Protein AF-A0A9P0G6W8-F1 (afdb_monomer)

Mean predicted aligned error: 17.29 Å

Organism: NCBI:txid3402493

Radius of gyration: 21.54 Å; Cα contacts (8 Å, |Δi|>4): 44; chains: 1; bounding box: 44×41×61 Å

pLDDT: mean 71.27, std 18.03, range [41.69, 93.56]

Solvent-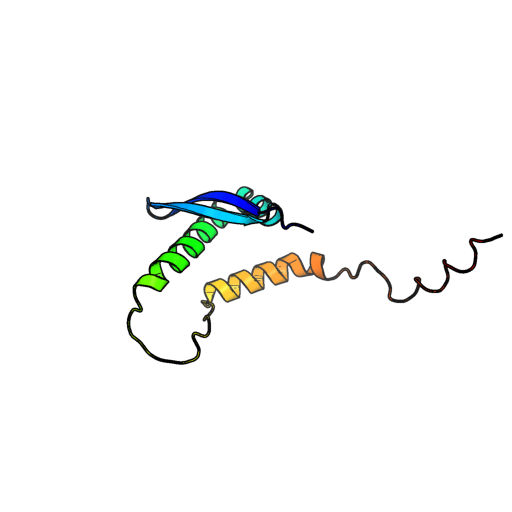accessible surface area (backbone atoms only — not comparable to full-atom values): 6757 Å² total; per-residue (Å²): 131,84,80,59,64,41,82,44,81,40,65,46,99,88,44,77,49,76,50,78,39,45,54,75,55,48,62,54,33,74,74,34,73,66,56,37,46,54,49,30,46,52,53,50,47,59,65,54,58,67,66,76,67,85,66,95,75,82,85,78,90,69,84,74,75,50,72,67,57,48,49,52,50,49,53,50,49,61,70,42,41,76,74,69,69,60,79,91,67,74,98,81,67,84,80,75,69,82,78,79,78,82,127

Structure (mmCIF, N/CA/C/O backbone):
data_AF-A0A9P0G6W8-F1
#
_entry.id   AF-A0A9P0G6W8-F1
#
loop_
_atom_site.group_PDB
_atom_site.id
_atom_site.type_symbol
_atom_site.label_atom_id
_atom_site.label_alt_id
_atom_site.label_comp_id
_atom_site.label_asym_id
_atom_site.label_entity_id
_atom_site.label_seq_id
_atom_site.pdbx_PDB_ins_code
_atom_site.Cartn_x
_atom_site.Cartn_y
_atom_site.Cartn_z
_atom_site.occupancy
_atom_site.B_iso_or_equiv
_atom_site.auth_seq_id
_atom_site.auth_comp_id
_atom_site.auth_asym_id
_atom_site.auth_atom_id
_atom_site.pdbx_PDB_model_num
ATOM 1 N N . MET A 1 1 ? 3.398 -0.425 -24.299 1.00 46.22 1 MET A N 1
ATOM 2 C CA . MET A 1 1 ? 2.314 0.071 -23.431 1.00 46.22 1 MET A CA 1
ATOM 3 C C . MET A 1 1 ? 2.987 0.986 -22.441 1.00 46.22 1 MET A C 1
ATOM 5 O O . MET A 1 1 ? 3.836 0.499 -21.710 1.00 46.22 1 MET A O 1
ATOM 9 N N . GLU A 1 2 ? 2.724 2.286 -22.510 1.00 52.91 2 GLU A N 1
ATOM 10 C CA . GLU A 1 2 ? 3.175 3.216 -21.473 1.00 52.91 2 GLU A CA 1
ATOM 11 C C . GLU A 1 2 ? 2.437 2.852 -20.183 1.00 52.91 2 GLU A C 1
ATOM 13 O O . GLU A 1 2 ? 1.215 2.694 -20.177 1.00 52.91 2 GLU A O 1
ATOM 18 N N . GLU A 1 3 ? 3.184 2.588 -19.117 1.00 61.66 3 GLU A N 1
ATOM 19 C CA . GLU A 1 3 ? 2.596 2.303 -17.816 1.00 61.66 3 GLU A CA 1
ATOM 20 C C . GLU A 1 3 ? 1.951 3.596 -17.310 1.00 61.66 3 GLU A C 1
ATOM 22 O O . GLU A 1 3 ? 2.651 4.568 -17.039 1.00 61.66 3 GLU A O 1
ATOM 27 N N . ASN A 1 4 ? 0.616 3.623 -17.226 1.00 81.88 4 ASN A N 1
ATOM 28 C CA . ASN A 1 4 ? -0.146 4.744 -16.669 1.00 81.88 4 ASN A CA 1
ATOM 29 C C . ASN A 1 4 ? 0.193 4.902 -15.180 1.00 81.88 4 ASN A C 1
ATOM 31 O O . ASN A 1 4 ? -0.471 4.333 -14.308 1.00 81.88 4 ASN A O 1
ATOM 35 N N . MET A 1 5 ? 1.272 5.627 -14.914 1.00 87.75 5 MET A N 1
ATOM 36 C CA . MET A 1 5 ? 1.722 6.029 -13.593 1.00 87.75 5 MET A CA 1
ATOM 37 C C . MET A 1 5 ? 0.978 7.301 -13.200 1.00 87.75 5 MET A C 1
ATOM 39 O O . MET A 1 5 ? 0.887 8.245 -13.983 1.00 87.75 5 MET A O 1
ATOM 43 N N . ILE A 1 6 ? 0.449 7.321 -11.987 1.00 90.38 6 ILE A N 1
ATOM 44 C CA . ILE A 1 6 ? -0.191 8.482 -11.388 1.00 90.38 6 ILE A CA 1
ATOM 45 C C . ILE A 1 6 ? 0.567 8.889 -10.135 1.00 90.38 6 ILE A C 1
ATOM 47 O O . ILE A 1 6 ? 1.063 8.042 -9.389 1.00 90.38 6 ILE A O 1
ATOM 51 N N . GLU A 1 7 ? 0.658 10.193 -9.923 1.00 92.12 7 GLU A N 1
ATOM 52 C CA . GLU A 1 7 ? 1.200 10.762 -8.699 1.00 92.12 7 GLU A CA 1
ATOM 53 C C . GLU A 1 7 ? 0.117 10.775 -7.623 1.00 92.12 7 GLU A C 1
ATOM 55 O O . GLU A 1 7 ? -1.014 11.207 -7.866 1.00 92.12 7 GLU A O 1
ATOM 60 N N . ILE A 1 8 ? 0.457 10.293 -6.433 1.00 92.88 8 ILE A N 1
ATOM 61 C CA . ILE A 1 8 ? -0.440 10.278 -5.282 1.00 92.88 8 ILE A CA 1
ATOM 62 C C . ILE A 1 8 ? 0.242 10.927 -4.084 1.00 92.88 8 ILE A C 1
ATOM 64 O O . ILE A 1 8 ? 1.445 10.766 -3.884 1.00 92.88 8 ILE A O 1
ATOM 68 N N . GLN A 1 9 ? -0.542 11.650 -3.286 1.00 93.56 9 GLN A N 1
ATOM 69 C CA . GLN A 1 9 ? -0.108 12.215 -2.010 1.00 93.56 9 GLN A CA 1
ATOM 70 C C . GLN A 1 9 ? -0.421 11.238 -0.882 1.00 93.56 9 GLN A C 1
ATOM 72 O O . GLN A 1 9 ? -1.516 10.673 -0.822 1.00 93.56 9 GLN A O 1
ATOM 77 N N . LEU A 1 10 ? 0.550 11.042 0.001 1.00 92.50 10 LEU A N 1
ATOM 78 C CA . LEU A 1 10 ? 0.468 10.167 1.158 1.00 92.50 10 LEU A CA 1
ATOM 79 C C . LEU A 1 10 ? 0.882 10.933 2.410 1.00 92.50 10 LEU A C 1
ATOM 81 O O . LEU A 1 10 ? 1.692 11.858 2.352 1.00 92.50 10 LEU A O 1
ATOM 85 N N . THR A 1 11 ? 0.335 10.507 3.544 1.00 91.81 11 THR A N 1
ATOM 86 C CA . THR A 1 11 ? 0.674 11.055 4.855 1.00 91.81 11 THR A CA 1
ATOM 87 C C . THR A 1 11 ? 1.005 9.907 5.797 1.00 91.81 11 THR A C 1
ATOM 89 O O . THR A 1 11 ? 0.198 8.992 5.966 1.00 91.81 11 THR A O 1
ATOM 92 N N . TYR A 1 12 ? 2.179 9.951 6.422 1.00 92.00 12 TYR A N 1
ATOM 93 C CA . TYR A 1 12 ? 2.602 8.981 7.432 1.00 92.00 12 TYR A CA 1
ATOM 94 C C . TYR A 1 12 ? 3.339 9.699 8.569 1.00 92.00 12 TYR A C 1
ATOM 96 O O . TYR A 1 12 ? 4.207 10.531 8.318 1.00 92.00 12 TYR A O 1
ATOM 104 N N . GLU A 1 13 ? 2.949 9.433 9.821 1.00 89.62 13 GLU A N 1
ATOM 105 C CA . GLU A 1 13 ? 3.512 10.080 11.026 1.00 89.62 13 GLU A CA 1
ATOM 106 C C . GLU A 1 13 ? 3.546 11.625 10.976 1.00 89.62 13 GLU A C 1
ATOM 108 O O . GLU A 1 13 ? 4.423 12.270 11.542 1.00 89.62 13 GLU A O 1
ATOM 113 N N . GLY A 1 14 ? 2.571 12.240 10.298 1.00 88.25 14 GLY A N 1
ATOM 114 C CA . GLY A 1 14 ? 2.494 13.698 10.137 1.00 88.25 14 GLY A CA 1
ATOM 115 C C . GLY A 1 14 ? 3.391 14.271 9.035 1.00 88.25 14 GLY A C 1
ATOM 116 O O . GLY A 1 14 ? 3.403 15.484 8.846 1.00 88.25 14 GLY A O 1
ATOM 117 N N . ASN A 1 15 ? 4.098 13.422 8.287 1.00 88.50 15 ASN A N 1
ATOM 118 C CA . ASN A 1 15 ? 4.867 13.813 7.110 1.00 88.50 15 ASN A CA 1
ATOM 119 C C . ASN A 1 15 ? 4.044 13.575 5.846 1.00 88.50 15 ASN A C 1
ATOM 121 O O . ASN A 1 15 ? 3.539 12.472 5.632 1.00 88.50 15 ASN A O 1
ATOM 125 N N . GLU A 1 16 ? 3.937 14.600 5.004 1.00 92.88 16 GLU A N 1
ATOM 126 C CA . GLU A 1 16 ? 3.300 14.522 3.689 1.00 92.88 16 GLU A CA 1
ATOM 127 C C . GLU A 1 16 ? 4.359 14.344 2.599 1.00 92.88 16 GLU A C 1
ATOM 129 O O . GLU A 1 16 ? 5.382 15.031 2.595 1.00 92.88 16 GLU A O 1
ATOM 134 N N . PHE A 1 17 ? 4.121 13.422 1.669 1.00 91.00 17 PHE A N 1
ATOM 135 C CA . PHE A 1 17 ? 5.026 13.135 0.556 1.00 91.00 17 PHE A CA 1
ATOM 136 C C . PHE A 1 17 ? 4.257 12.621 -0.664 1.00 91.00 17 PHE A C 1
ATOM 138 O O . PHE A 1 17 ? 3.104 12.192 -0.560 1.00 91.00 17 PHE A O 1
ATOM 145 N N . THR A 1 18 ? 4.891 12.671 -1.837 1.00 92.62 18 THR A N 1
ATOM 146 C CA . THR A 1 18 ? 4.315 12.156 -3.083 1.00 92.62 18 THR A CA 1
ATOM 147 C C . THR A 1 18 ? 5.037 10.910 -3.565 1.00 92.62 18 THR A C 1
ATOM 149 O O . THR A 1 18 ? 6.224 10.709 -3.319 1.00 92.62 18 THR A O 1
ATOM 152 N N . THR A 1 19 ? 4.308 10.036 -4.254 1.00 91.31 19 THR A N 1
ATOM 153 C CA . THR A 1 19 ? 4.887 8.866 -4.914 1.00 91.31 19 THR A CA 1
ATOM 154 C C . THR A 1 19 ? 4.133 8.532 -6.194 1.00 91.31 19 THR A C 1
ATOM 156 O O . THR A 1 19 ? 3.000 8.974 -6.394 1.00 91.31 19 THR A O 1
ATOM 159 N N . PHE A 1 20 ? 4.760 7.749 -7.069 1.00 91.00 20 PHE A N 1
ATOM 160 C CA . PHE A 1 20 ? 4.180 7.335 -8.341 1.00 91.00 20 PHE A CA 1
ATOM 161 C C . PHE A 1 20 ? 3.751 5.877 -8.273 1.00 91.00 20 PHE A C 1
ATOM 163 O O . PHE A 1 20 ? 4.538 4.993 -7.929 1.00 91.00 20 PHE A O 1
ATOM 170 N N . VAL A 1 21 ? 2.502 5.618 -8.642 1.00 89.62 21 VAL A N 1
ATOM 171 C CA . VAL A 1 21 ? 1.933 4.273 -8.677 1.00 89.62 21 VAL A CA 1
ATOM 172 C C . VAL A 1 21 ? 1.228 4.020 -9.991 1.00 89.62 21 VAL A C 1
ATOM 174 O O . VAL A 1 21 ? 0.642 4.917 -10.587 1.00 89.62 21 VAL A O 1
ATOM 177 N N . ASN A 1 22 ? 1.221 2.768 -10.432 1.00 90.69 22 ASN A N 1
ATOM 178 C CA . ASN A 1 22 ? 0.373 2.374 -11.546 1.00 90.69 22 ASN A CA 1
ATOM 179 C C . ASN A 1 22 ? -1.111 2.571 -11.183 1.00 90.69 22 ASN A C 1
ATOM 181 O O . ASN A 1 22 ? -1.527 2.242 -10.068 1.00 90.69 22 ASN A O 1
ATOM 185 N N . GLN A 1 23 ? -1.919 3.029 -12.139 1.00 84.69 23 GLN A N 1
ATOM 186 C CA . GLN A 1 23 ? -3.361 3.230 -11.976 1.00 84.69 23 GLN A CA 1
ATOM 187 C C . GLN A 1 23 ? -4.084 2.017 -11.360 1.00 84.69 23 GLN A C 1
ATOM 189 O O . GLN A 1 23 ? -4.889 2.174 -10.443 1.00 84.69 23 GLN A O 1
ATOM 194 N N . CYS A 1 24 ? -3.768 0.797 -11.807 1.00 85.62 24 CYS A N 1
ATOM 195 C CA . CYS A 1 24 ? -4.377 -0.426 -11.278 1.00 85.62 24 CYS A CA 1
ATOM 196 C C . CYS A 1 24 ? -4.027 -0.653 -9.803 1.00 85.62 24 CYS A C 1
ATOM 198 O O . CYS A 1 24 ? -4.840 -1.171 -9.040 1.00 85.62 24 CYS A O 1
ATOM 200 N N . PHE A 1 25 ? -2.814 -0.277 -9.397 1.00 86.25 25 PHE A N 1
ATOM 201 C CA . PHE A 1 25 ? -2.382 -0.392 -8.011 1.00 86.25 25 PHE A CA 1
ATOM 202 C C . PHE A 1 25 ? -3.048 0.677 -7.144 1.00 86.25 25 PHE A C 1
ATOM 204 O O . PHE A 1 25 ? -3.564 0.356 -6.076 1.00 86.25 25 PHE A O 1
ATOM 211 N N . TYR A 1 26 ? -3.161 1.910 -7.642 1.00 88.94 26 TYR A N 1
ATOM 212 C CA . TYR A 1 26 ? -3.926 2.959 -6.971 1.00 88.94 26 TYR A CA 1
ATOM 213 C C . TYR A 1 26 ? -5.387 2.565 -6.729 1.00 88.94 26 TYR A C 1
ATOM 215 O O . TYR A 1 26 ? -5.926 2.800 -5.648 1.00 88.94 26 TYR A O 1
ATOM 223 N N . ASP A 1 27 ? -6.016 1.891 -7.695 1.00 87.75 27 ASP A N 1
ATOM 224 C CA . ASP A 1 27 ? -7.377 1.375 -7.548 1.00 87.75 27 ASP A CA 1
ATOM 225 C C . ASP A 1 27 ? -7.525 0.342 -6.425 1.00 87.75 27 ASP A C 1
ATOM 227 O O . ASP A 1 27 ? -8.621 0.181 -5.885 1.00 87.75 27 ASP A O 1
ATOM 231 N N . VAL A 1 28 ? -6.450 -0.359 -6.062 1.00 87.75 28 VAL A N 1
ATOM 232 C CA . VAL A 1 28 ? -6.416 -1.248 -4.894 1.00 87.75 28 VAL A CA 1
ATOM 233 C C . VAL A 1 28 ? -6.191 -0.439 -3.621 1.00 87.75 28 VAL A C 1
ATOM 235 O O . VAL A 1 28 ? -6.935 -0.627 -2.660 1.00 87.75 28 VAL A O 1
ATOM 238 N N . LEU A 1 29 ? -5.228 0.488 -3.627 1.00 88.62 29 LEU A N 1
ATOM 239 C CA . LEU A 1 29 ? -4.906 1.332 -2.472 1.00 88.62 29 LEU A CA 1
ATOM 240 C C . LEU A 1 29 ? -6.121 2.142 -1.995 1.00 88.62 29 LEU A C 1
ATOM 242 O O . LEU A 1 29 ? -6.380 2.217 -0.800 1.00 88.62 29 LEU A O 1
ATOM 246 N N . ARG A 1 30 ? -6.919 2.698 -2.916 1.00 86.31 30 ARG A N 1
ATOM 247 C CA . ARG A 1 30 ? -8.086 3.529 -2.566 1.00 86.31 30 ARG A CA 1
ATOM 248 C C . ARG A 1 30 ? -9.283 2.758 -2.007 1.00 86.31 30 ARG A C 1
ATOM 250 O O . ARG A 1 30 ? -10.213 3.381 -1.504 1.00 86.31 30 ARG A O 1
ATOM 257 N N . LYS A 1 31 ? -9.319 1.429 -2.152 1.00 88.06 31 LYS A N 1
ATOM 258 C CA . LYS A 1 31 ? -10.451 0.604 -1.689 1.00 88.06 31 LYS A CA 1
ATOM 259 C C . LYS A 1 31 ? -10.428 0.364 -0.188 1.00 88.06 31 LYS A C 1
ATOM 261 O O . LYS A 1 31 ? -11.474 0.062 0.376 1.00 88.06 31 LYS A O 1
ATOM 266 N N . ASP A 1 32 ? -9.254 0.456 0.425 1.00 85.81 32 ASP A N 1
ATOM 267 C CA . ASP A 1 32 ? -9.057 0.119 1.824 1.00 85.81 32 ASP A CA 1
ATOM 268 C C . ASP A 1 32 ? -8.085 1.108 2.493 1.00 85.81 32 ASP A C 1
ATOM 270 O O . ASP A 1 32 ? -6.901 1.130 2.142 1.00 85.81 32 ASP A O 1
ATOM 274 N N . PRO A 1 33 ? -8.551 1.902 3.476 1.00 86.56 33 PRO A N 1
ATOM 275 C CA . PRO A 1 33 ? -7.710 2.848 4.204 1.00 86.56 33 PRO A CA 1
ATOM 276 C C . PRO A 1 33 ? -6.495 2.198 4.874 1.00 86.56 33 PRO A C 1
ATOM 278 O O . PRO A 1 33 ? -5.420 2.791 4.893 1.00 86.56 33 PRO A O 1
ATOM 281 N N . THR A 1 34 ? -6.631 0.966 5.380 1.00 88.56 34 THR A N 1
ATOM 282 C CA . THR A 1 34 ? -5.516 0.247 6.013 1.00 88.56 34 THR A CA 1
ATOM 283 C C . THR A 1 34 ? -4.427 -0.088 4.999 1.00 88.56 34 THR A C 1
ATOM 285 O O . THR A 1 34 ? -3.245 0.116 5.262 1.00 88.56 34 THR A O 1
ATOM 288 N N . THR A 1 35 ? -4.810 -0.545 3.807 1.00 88.69 35 THR A N 1
ATOM 289 C CA . THR A 1 35 ? -3.871 -0.805 2.710 1.00 88.69 35 THR A CA 1
ATOM 290 C C . THR A 1 35 ? -3.143 0.470 2.267 1.00 88.69 35 THR A C 1
ATOM 292 O O . THR A 1 35 ? -1.933 0.423 2.042 1.00 88.69 35 THR A O 1
ATOM 295 N N . LEU A 1 36 ? -3.839 1.610 2.183 1.00 89.38 36 LEU A N 1
ATOM 296 C CA . LEU A 1 36 ? -3.219 2.900 1.859 1.00 89.38 36 LEU A CA 1
ATOM 297 C C . LEU A 1 36 ? -2.201 3.329 2.926 1.00 89.38 36 LEU A C 1
ATOM 299 O O . LEU A 1 36 ? -1.106 3.773 2.586 1.00 89.38 36 LEU A O 1
ATOM 303 N N . GLN A 1 37 ? -2.537 3.154 4.204 1.00 89.62 37 GLN A N 1
ATOM 304 C CA . GLN A 1 37 ? -1.661 3.517 5.316 1.00 89.62 37 GLN A CA 1
ATOM 305 C C . GLN A 1 37 ? -0.418 2.620 5.395 1.00 89.62 37 GLN A C 1
ATOM 307 O O . GLN A 1 37 ? 0.689 3.135 5.532 1.00 89.62 37 GLN A O 1
ATOM 312 N N . ASN A 1 38 ? -0.572 1.307 5.197 1.00 89.81 38 ASN A N 1
ATOM 313 C CA . ASN A 1 38 ? 0.557 0.374 5.106 1.00 89.81 38 ASN A CA 1
ATOM 314 C C . ASN A 1 38 ? 1.472 0.707 3.919 1.00 89.81 38 ASN A C 1
ATOM 316 O O . ASN A 1 38 ? 2.690 0.571 3.998 1.00 89.81 38 ASN A O 1
ATOM 320 N N . TYR A 1 39 ? 0.893 1.140 2.796 1.00 92.31 39 TYR A N 1
ATOM 321 C CA . TYR A 1 39 ? 1.677 1.580 1.649 1.00 92.31 39 TYR A CA 1
ATOM 322 C C . TYR A 1 39 ? 2.449 2.874 1.946 1.00 92.31 39 TYR A C 1
ATOM 324 O O . TYR A 1 39 ? 3.628 2.960 1.610 1.00 92.31 39 TYR A O 1
ATOM 332 N N . ALA A 1 40 ? 1.826 3.844 2.623 1.00 91.75 40 ALA A N 1
ATOM 333 C CA . ALA A 1 40 ? 2.496 5.066 3.062 1.00 91.75 40 ALA A CA 1
ATOM 334 C C . ALA A 1 40 ? 3.672 4.768 4.007 1.00 91.75 40 ALA A C 1
ATOM 336 O O . ALA A 1 40 ? 4.770 5.271 3.780 1.00 91.75 40 ALA A O 1
ATOM 337 N N . GLU A 1 41 ? 3.483 3.886 4.991 1.00 91.38 41 GLU A N 1
ATOM 338 C CA . GLU A 1 41 ? 4.558 3.420 5.876 1.00 91.38 41 GLU A CA 1
ATOM 339 C C . GLU A 1 41 ? 5.722 2.803 5.086 1.00 91.38 41 GLU A C 1
ATOM 341 O O . GLU A 1 41 ? 6.882 3.151 5.299 1.00 91.38 41 GLU A O 1
ATOM 346 N N . LEU A 1 42 ? 5.425 1.909 4.136 1.00 90.44 42 LEU A N 1
ATOM 347 C CA . LEU A 1 42 ? 6.442 1.239 3.322 1.00 90.44 42 LEU A CA 1
ATOM 348 C C . LEU A 1 42 ? 7.272 2.222 2.494 1.00 90.44 42 LEU A C 1
ATOM 350 O O . LEU A 1 42 ? 8.495 2.082 2.422 1.00 90.44 42 LEU A O 1
ATOM 354 N N . VAL A 1 43 ? 6.621 3.194 1.852 1.00 89.69 43 VAL A N 1
ATOM 355 C CA . VAL A 1 43 ? 7.310 4.211 1.047 1.00 89.69 43 VAL A CA 1
ATOM 356 C C . VAL A 1 43 ? 8.162 5.103 1.947 1.00 89.69 43 VAL A C 1
ATOM 358 O O . VAL A 1 43 ? 9.347 5.280 1.670 1.00 89.69 43 VAL A O 1
ATOM 361 N N . TYR A 1 44 ? 7.602 5.577 3.062 1.00 88.19 44 TYR A N 1
ATOM 362 C CA . TYR A 1 44 ? 8.311 6.421 4.021 1.00 88.19 44 TYR A CA 1
ATOM 363 C C . TYR A 1 44 ? 9.548 5.721 4.599 1.00 88.19 44 TYR A C 1
ATOM 365 O O . TYR A 1 44 ? 10.657 6.255 4.544 1.00 88.19 44 TYR A O 1
ATOM 373 N N . ASN A 1 45 ? 9.394 4.481 5.072 1.00 86.38 45 ASN A N 1
ATOM 374 C CA . ASN A 1 45 ? 10.496 3.693 5.619 1.00 86.38 45 ASN A CA 1
ATOM 375 C C . ASN A 1 45 ? 11.574 3.425 4.570 1.00 86.38 45 ASN A C 1
ATOM 377 O O . ASN A 1 45 ? 12.756 3.493 4.890 1.00 86.38 45 ASN A O 1
ATOM 381 N N . LYS A 1 46 ? 11.202 3.173 3.310 1.00 82.88 46 LYS A N 1
ATOM 382 C CA . LYS A 1 46 ? 12.173 2.991 2.225 1.00 82.88 46 LYS A CA 1
ATOM 383 C C . LYS A 1 46 ? 13.005 4.250 1.977 1.00 82.88 46 LYS A C 1
ATOM 385 O O . LYS A 1 46 ? 14.194 4.132 1.705 1.00 82.88 46 LYS A O 1
ATOM 390 N N . GLU A 1 47 ? 12.413 5.437 2.056 1.00 79.56 47 GLU A N 1
ATOM 391 C CA . GLU A 1 47 ? 13.135 6.69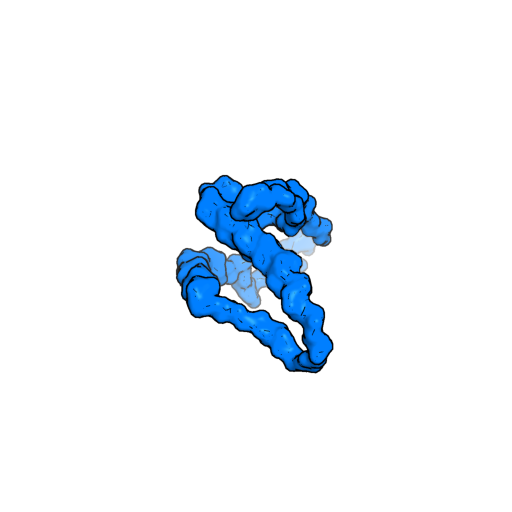4 1.822 1.00 79.56 47 GLU A CA 1
ATOM 392 C C . GLU A 1 47 ? 13.964 7.149 3.031 1.00 79.56 47 GLU A C 1
ATOM 394 O O . GLU A 1 47 ? 15.035 7.735 2.856 1.00 79.56 47 GLU A O 1
ATOM 399 N N . HIS A 1 48 ? 13.508 6.848 4.251 1.00 70.44 48 HIS A N 1
ATOM 400 C CA . HIS A 1 48 ? 14.145 7.295 5.492 1.00 70.44 48 HIS A CA 1
ATOM 401 C C . HIS A 1 48 ? 15.123 6.285 6.111 1.00 70.44 48 HIS A C 1
ATOM 403 O O . HIS A 1 48 ? 16.137 6.709 6.664 1.00 70.44 48 HIS A O 1
ATOM 409 N N . MET A 1 49 ? 14.904 4.971 5.985 1.00 63.56 49 MET A N 1
ATOM 410 C CA . MET A 1 49 ? 15.886 3.965 6.431 1.00 63.56 49 MET A CA 1
ATOM 411 C C . MET A 1 49 ? 17.146 3.982 5.560 1.00 63.56 49 MET A C 1
ATOM 413 O O . MET A 1 49 ? 18.238 3.740 6.057 1.00 63.56 49 MET A O 1
ATOM 417 N N . ASN A 1 50 ? 17.028 4.389 4.294 1.00 53.22 50 ASN A N 1
ATOM 418 C CA . ASN A 1 50 ? 18.162 4.494 3.372 1.00 53.22 50 ASN A CA 1
ATOM 419 C C . ASN A 1 50 ? 19.099 5.687 3.664 1.00 53.22 50 ASN A C 1
ATOM 421 O O . ASN A 1 50 ? 20.113 5.846 2.992 1.00 53.22 50 ASN A O 1
ATOM 425 N N . ARG A 1 51 ? 18.760 6.561 4.627 1.00 52.09 51 ARG A N 1
ATOM 426 C CA . ARG A 1 51 ? 19.599 7.712 5.018 1.00 52.09 51 ARG A CA 1
ATOM 427 C C . ARG A 1 51 ? 20.459 7.466 6.257 1.00 52.09 51 ARG A C 1
ATOM 429 O O . ARG A 1 51 ? 21.359 8.263 6.504 1.00 52.09 51 ARG A O 1
ATOM 436 N N . ASN A 1 52 ? 20.205 6.399 7.017 1.00 48.16 52 ASN A N 1
ATOM 437 C CA . ASN A 1 52 ? 20.944 6.118 8.253 1.00 48.16 52 ASN A CA 1
ATOM 438 C C . ASN A 1 52 ? 22.131 5.158 8.068 1.00 48.16 52 ASN A C 1
ATOM 440 O O . ASN A 1 52 ? 22.924 5.028 8.995 1.00 48.16 52 ASN A O 1
ATOM 444 N N . ASP A 1 53 ? 22.317 4.579 6.879 1.00 47.19 53 ASP A N 1
ATOM 445 C CA . ASP A 1 53 ? 23.511 3.803 6.520 1.00 47.19 53 ASP A CA 1
ATOM 446 C C . ASP A 1 53 ? 24.400 4.587 5.543 1.00 47.19 53 ASP A C 1
ATOM 448 O O . ASP A 1 53 ? 24.581 4.243 4.378 1.00 47.19 53 ASP A O 1
ATOM 452 N N . VAL A 1 54 ? 24.990 5.679 6.037 1.00 45.78 54 VAL A N 1
ATOM 453 C CA . VAL A 1 54 ? 26.282 6.144 5.512 1.00 45.78 54 VAL A CA 1
ATOM 454 C C . VAL A 1 54 ? 27.361 5.509 6.380 1.00 45.78 54 VAL A C 1
ATOM 456 O O . VAL A 1 54 ? 27.942 6.154 7.246 1.00 45.78 54 VAL A O 1
ATOM 459 N N . ASN A 1 55 ? 27.591 4.217 6.172 1.00 45.38 55 ASN A N 1
ATOM 460 C CA . ASN A 1 55 ? 28.893 3.608 6.396 1.00 45.38 55 ASN A CA 1
ATOM 461 C C . ASN A 1 55 ? 29.139 2.602 5.273 1.00 45.38 55 ASN A C 1
A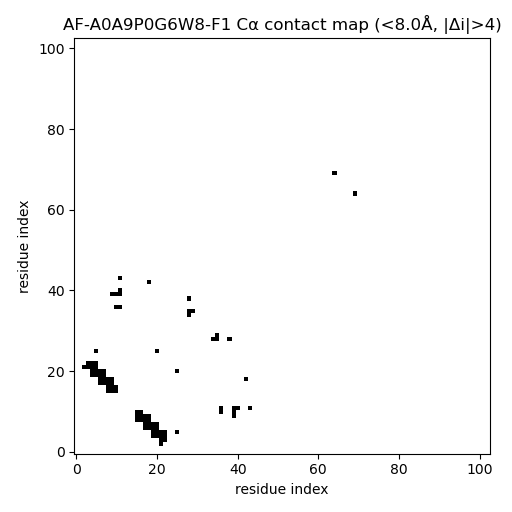TOM 463 O O . ASN A 1 55 ? 28.395 1.644 5.087 1.00 45.38 55 ASN A O 1
ATOM 467 N N . GLU A 1 56 ? 30.176 2.898 4.495 1.00 59.47 56 GLU A N 1
ATOM 468 C CA . GLU A 1 56 ? 30.766 2.032 3.483 1.00 59.47 56 GLU A CA 1
ATOM 469 C C . GLU A 1 56 ? 31.003 0.621 4.035 1.00 59.47 56 GLU A C 1
ATOM 471 O O . GLU A 1 56 ? 31.743 0.453 4.999 1.00 59.47 56 GLU A O 1
ATOM 476 N N . ASP A 1 57 ? 30.409 -0.395 3.409 1.00 44.81 57 ASP A N 1
ATOM 477 C CA . ASP A 1 57 ? 31.148 -1.457 2.715 1.00 44.81 57 ASP A CA 1
ATOM 478 C C . ASP A 1 57 ? 30.216 -2.605 2.273 1.00 44.81 57 ASP A C 1
ATOM 480 O O . ASP A 1 57 ? 29.571 -3.257 3.083 1.00 44.81 57 ASP A O 1
ATOM 484 N N . LYS A 1 58 ? 30.296 -2.918 0.973 1.00 44.00 58 LYS A N 1
ATOM 485 C CA . LYS A 1 58 ? 30.273 -4.270 0.376 1.00 44.00 58 LYS A CA 1
ATOM 486 C C . LYS A 1 58 ? 29.018 -5.156 0.477 1.00 44.00 58 LYS A C 1
ATOM 488 O O . LYS A 1 58 ? 28.632 -5.650 1.520 1.00 44.00 58 LYS A O 1
ATOM 493 N N . GLU A 1 59 ? 28.588 -5.549 -0.727 1.00 50.47 59 GLU A N 1
ATOM 494 C CA . GLU A 1 59 ? 28.067 -6.877 -1.089 1.00 50.47 59 GLU A CA 1
ATOM 495 C C . GLU A 1 59 ? 26.849 -7.422 -0.317 1.00 50.47 59 GLU A C 1
ATOM 497 O O . GLU A 1 59 ? 26.958 -7.993 0.760 1.00 50.47 59 GLU A O 1
ATOM 502 N N . ASN A 1 60 ? 25.714 -7.474 -1.022 1.00 46.44 60 ASN A N 1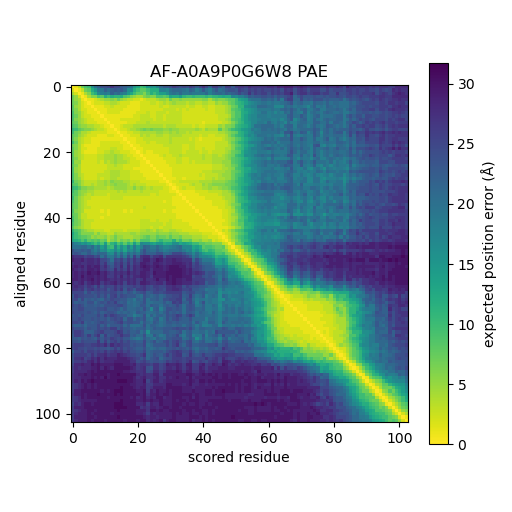
ATOM 503 C CA . ASN A 1 60 ? 24.497 -8.215 -0.663 1.00 46.44 60 ASN A CA 1
ATOM 504 C C . ASN A 1 60 ? 23.621 -7.607 0.440 1.00 46.44 60 ASN A C 1
ATOM 506 O O . ASN A 1 60 ? 23.292 -8.295 1.409 1.00 46.44 60 ASN A O 1
ATOM 510 N N . ASP A 1 61 ? 23.058 -6.423 0.193 1.00 46.81 61 ASP A N 1
ATOM 511 C CA . ASP A 1 61 ? 21.761 -6.074 0.784 1.00 46.81 61 ASP A CA 1
ATOM 512 C C . ASP A 1 61 ? 20.676 -6.992 0.209 1.00 46.81 61 ASP A C 1
ATOM 514 O O . ASP A 1 61 ? 19.924 -6.677 -0.717 1.00 46.81 61 ASP A O 1
ATOM 518 N N . LYS A 1 62 ? 20.620 -8.208 0.752 1.00 54.00 62 LYS A N 1
ATOM 519 C CA . LYS A 1 62 ? 19.449 -9.062 0.644 1.00 54.00 62 LYS A CA 1
ATOM 520 C C . LYS A 1 62 ? 18.327 -8.314 1.341 1.00 54.00 62 LYS A C 1
ATOM 522 O O . LYS A 1 62 ? 18.296 -8.234 2.561 1.00 54.00 62 LYS A O 1
ATOM 527 N N . PHE A 1 63 ? 17.402 -7.783 0.554 1.00 54.44 63 PHE A N 1
ATOM 528 C CA . PHE A 1 63 ? 16.116 -7.313 1.042 1.00 54.44 63 PHE A CA 1
ATOM 529 C C . PHE A 1 63 ? 15.457 -8.437 1.863 1.00 54.44 63 PHE A C 1
ATOM 531 O O . PHE A 1 63 ? 14.961 -9.422 1.304 1.00 54.44 63 PHE A O 1
ATOM 538 N N . TYR A 1 64 ? 15.515 -8.334 3.192 1.00 60.28 64 TYR A N 1
ATOM 539 C CA . TYR A 1 64 ? 14.903 -9.302 4.093 1.00 60.28 64 TYR A CA 1
ATOM 540 C C . TYR A 1 64 ? 13.446 -8.910 4.304 1.00 60.28 64 TYR A C 1
ATOM 542 O O . TYR A 1 64 ? 13.130 -7.899 4.927 1.00 60.28 64 TYR A O 1
ATOM 550 N N . TRP A 1 65 ? 12.541 -9.727 3.773 1.00 69.00 65 TRP A N 1
ATOM 551 C CA . TRP A 1 65 ? 11.126 -9.610 4.087 1.00 69.00 65 TRP A CA 1
ATOM 552 C C . TRP A 1 65 ? 10.918 -9.903 5.574 1.00 69.00 65 TRP A C 1
ATOM 554 O O . TRP A 1 65 ? 11.334 -10.958 6.056 1.00 69.00 65 TRP A O 1
ATOM 564 N N . SER A 1 66 ? 10.255 -8.994 6.293 1.00 73.56 66 SER A N 1
ATOM 565 C CA . SER A 1 66 ? 9.827 -9.281 7.663 1.00 73.56 66 SER A CA 1
ATOM 566 C C . SER A 1 66 ? 8.851 -10.461 7.663 1.00 73.56 66 SER A C 1
ATOM 568 O O . SER A 1 66 ? 8.088 -10.651 6.712 1.00 73.56 66 SER A O 1
ATOM 570 N N . GLU A 1 67 ? 8.847 -11.255 8.733 1.00 75.12 67 GLU A N 1
ATOM 571 C CA . GLU A 1 67 ? 7.958 -12.418 8.859 1.00 75.12 67 GLU A CA 1
ATOM 572 C C . GLU A 1 67 ? 6.478 -12.029 8.685 1.00 75.12 67 GLU A C 1
ATOM 574 O O . GLU A 1 67 ? 5.713 -12.741 8.034 1.00 75.12 67 GLU A O 1
ATOM 579 N N . ALA A 1 68 ? 6.096 -10.845 9.173 1.00 72.50 68 ALA A N 1
ATOM 580 C CA . ALA A 1 68 ? 4.767 -10.274 8.981 1.00 72.50 68 ALA A CA 1
ATOM 581 C C . ALA A 1 68 ? 4.458 -9.995 7.501 1.00 72.50 68 ALA A C 1
ATOM 583 O O . ALA A 1 68 ? 3.386 -10.363 7.017 1.00 72.50 68 ALA A O 1
ATOM 584 N N . SER A 1 69 ? 5.402 -9.407 6.762 1.00 70.38 69 SER A N 1
ATOM 585 C CA . SER A 1 69 ? 5.245 -9.140 5.330 1.00 70.38 69 SER A CA 1
ATOM 586 C C . SER A 1 69 ? 5.207 -10.426 4.505 1.00 70.38 69 SER A C 1
ATOM 588 O O . SER A 1 69 ? 4.407 -10.526 3.576 1.00 70.38 69 SER A O 1
ATOM 590 N N . VAL A 1 70 ? 6.007 -11.439 4.864 1.00 78.00 70 VAL A N 1
ATOM 591 C CA . VAL A 1 70 ? 5.946 -12.776 4.245 1.00 78.00 70 VAL A CA 1
ATOM 592 C C . VAL A 1 70 ? 4.580 -13.410 4.484 1.00 78.00 70 VAL A C 1
ATOM 594 O O . VAL A 1 70 ? 3.964 -13.910 3.544 1.00 78.00 70 VAL A O 1
ATOM 597 N N . LYS A 1 71 ? 4.077 -13.358 5.720 1.00 75.94 71 LYS A N 1
ATOM 598 C CA . LYS A 1 71 ? 2.771 -13.912 6.078 1.00 75.94 71 LYS A CA 1
ATOM 599 C C . LYS A 1 71 ? 1.637 -13.218 5.325 1.00 75.94 71 LYS A C 1
ATOM 601 O O . LYS A 1 71 ? 0.812 -13.894 4.725 1.00 75.94 71 LYS A O 1
ATOM 606 N N . LEU A 1 72 ? 1.655 -11.888 5.258 1.00 79.94 72 LEU A N 1
ATOM 607 C CA . LEU A 1 72 ? 0.667 -11.108 4.513 1.00 79.94 72 LEU A CA 1
ATOM 608 C C . LEU A 1 72 ? 0.693 -11.425 3.009 1.00 79.94 72 LEU A C 1
ATOM 610 O O . LEU A 1 72 ? -0.360 -11.562 2.384 1.00 79.94 72 LEU A O 1
ATOM 614 N N . LEU A 1 73 ? 1.889 -11.571 2.427 1.00 81.19 73 LEU A N 1
ATOM 615 C CA . LEU A 1 73 ? 2.066 -11.979 1.032 1.00 81.19 73 LEU A CA 1
ATOM 616 C C . LEU A 1 73 ? 1.517 -13.378 0.768 1.00 81.19 73 LEU A C 1
ATOM 618 O O . LEU A 1 73 ? 0.840 -13.584 -0.240 1.00 81.19 73 LEU A O 1
ATOM 622 N N . LEU A 1 74 ? 1.800 -14.335 1.653 1.00 78.44 74 LEU A N 1
ATOM 623 C CA . LEU A 1 74 ? 1.284 -15.697 1.549 1.00 78.44 74 LEU A CA 1
ATOM 624 C C . LEU A 1 74 ? -0.239 -15.717 1.681 1.00 78.44 74 LEU A C 1
ATOM 626 O O . LEU A 1 74 ? -0.899 -16.317 0.837 1.00 78.44 74 LEU A O 1
ATOM 630 N N . ASP A 1 75 ? -0.799 -14.998 2.650 1.00 76.88 75 ASP A N 1
ATOM 631 C CA . ASP A 1 75 ? -2.245 -14.917 2.868 1.00 76.88 75 ASP A CA 1
ATOM 632 C C . ASP A 1 75 ? -2.958 -14.294 1.662 1.00 76.88 75 ASP A C 1
ATOM 634 O O . ASP A 1 75 ? -3.963 -14.823 1.181 1.00 76.88 75 ASP A O 1
ATOM 638 N N . LYS A 1 76 ? -2.411 -13.210 1.095 1.00 77.81 76 LYS A N 1
ATOM 639 C CA . LYS A 1 76 ? -2.938 -12.606 -0.138 1.00 77.81 76 LYS A CA 1
ATOM 640 C C . LYS A 1 76 ? -2.794 -13.536 -1.336 1.00 77.81 76 LYS A C 1
ATOM 642 O O . LYS A 1 76 ? -3.743 -13.669 -2.105 1.00 77.81 76 LYS A O 1
ATOM 647 N N . ARG A 1 77 ? -1.653 -14.214 -1.491 1.00 76.19 77 ARG A N 1
ATOM 648 C CA . ARG A 1 77 ? -1.426 -15.167 -2.586 1.00 76.19 77 ARG A CA 1
ATOM 649 C C . ARG A 1 77 ? -2.392 -16.348 -2.520 1.00 76.19 77 ARG A C 1
ATOM 651 O O . ARG A 1 77 ? -2.939 -16.718 -3.551 1.00 76.19 77 ARG A O 1
ATOM 658 N N . LEU A 1 78 ? -2.616 -16.908 -1.334 1.00 76.62 78 LEU A N 1
ATOM 659 C CA . LEU A 1 78 ? -3.581 -17.986 -1.104 1.00 76.62 78 LEU A CA 1
ATOM 660 C C . LEU A 1 78 ? -5.017 -17.501 -1.333 1.00 76.62 78 LEU A C 1
ATOM 662 O O . LEU A 1 78 ? -5.821 -18.192 -1.950 1.00 76.62 78 LEU A O 1
ATOM 666 N N . SER A 1 79 ? -5.334 -16.275 -0.911 1.00 76.69 79 SER A N 1
ATOM 667 C CA . SER A 1 79 ? -6.640 -15.656 -1.160 1.00 76.69 79 SER A CA 1
ATOM 668 C C . SER A 1 79 ? -6.922 -15.460 -2.656 1.00 76.69 79 SER A C 1
ATOM 670 O O . SER A 1 79 ? -8.043 -15.690 -3.105 1.00 76.69 79 SER A O 1
ATOM 672 N N . MET A 1 80 ? -5.895 -15.108 -3.434 1.00 69.81 80 MET A N 1
ATOM 673 C CA . MET A 1 80 ? -5.967 -14.898 -4.884 1.00 69.81 80 MET A CA 1
ATOM 674 C C . MET A 1 80 ? -5.700 -16.170 -5.702 1.00 69.81 80 MET A C 1
ATOM 676 O O . MET A 1 80 ? -5.727 -16.128 -6.930 1.00 69.81 80 MET A O 1
ATOM 680 N N . GLU A 1 81 ? -5.448 -17.316 -5.067 1.00 68.44 81 GLU A N 1
ATOM 681 C CA . GLU A 1 81 ? -5.089 -18.563 -5.753 1.00 68.44 81 GLU A CA 1
ATOM 682 C C . GLU A 1 81 ? -6.148 -18.961 -6.798 1.00 68.44 81 GLU A C 1
ATOM 684 O O . GLU A 1 81 ? -5.818 -19.373 -7.910 1.00 68.44 81 GLU A O 1
ATOM 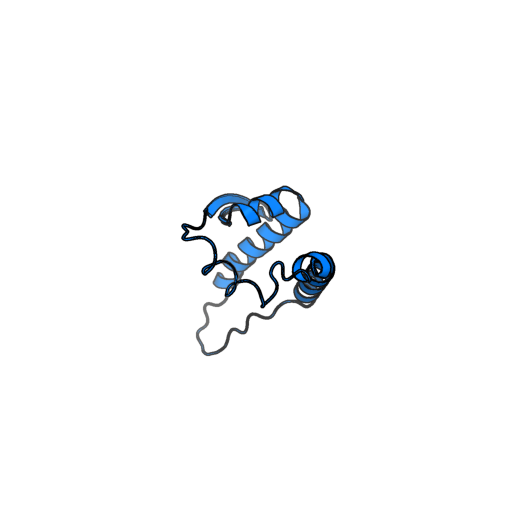689 N N . LYS A 1 82 ? -7.430 -18.721 -6.501 1.00 63.41 82 LYS A N 1
ATOM 690 C CA . LYS A 1 82 ? -8.551 -18.971 -7.422 1.00 63.41 82 LYS A CA 1
ATOM 691 C C . LYS A 1 82 ? -8.537 -18.078 -8.669 1.00 63.41 82 LYS A C 1
ATOM 693 O O . LYS A 1 82 ? -9.024 -18.511 -9.711 1.00 63.41 82 LYS A O 1
ATOM 698 N N . ASP A 1 83 ? -7.953 -16.886 -8.577 1.00 61.84 83 ASP A N 1
ATOM 699 C CA . ASP A 1 83 ? -7.840 -15.929 -9.684 1.00 61.84 83 ASP A CA 1
ATOM 700 C C . ASP A 1 83 ? -6.630 -16.233 -10.583 1.00 61.84 83 ASP A C 1
ATOM 702 O O . ASP A 1 83 ? -6.654 -15.946 -11.780 1.00 61.84 83 ASP A O 1
ATOM 706 N N . PHE A 1 84 ? -5.593 -16.881 -10.038 1.00 60.66 84 PHE A N 1
ATOM 707 C CA . PHE A 1 84 ? -4.404 -17.314 -10.785 1.00 60.66 84 PHE A CA 1
ATOM 708 C C . PHE A 1 84 ? -4.521 -18.735 -11.376 1.00 60.66 84 PHE A C 1
ATOM 710 O O . PHE A 1 84 ? -3.790 -19.065 -12.311 1.00 60.66 84 PHE A O 1
ATOM 717 N N . ILE A 1 85 ? -5.447 -19.574 -10.887 1.00 57.84 85 ILE A N 1
ATOM 718 C CA . ILE A 1 85 ? -5.654 -20.967 -11.347 1.00 57.84 85 ILE A CA 1
ATOM 719 C C . ILE A 1 85 ? -6.430 -21.085 -12.675 1.00 57.84 85 ILE A C 1
ATOM 721 O O . ILE A 1 85 ? -6.580 -22.189 -13.197 1.00 57.84 85 ILE A O 1
ATOM 725 N N . GLN A 1 86 ? -6.861 -19.994 -13.317 1.00 48.72 86 GLN A N 1
ATOM 726 C CA . GLN A 1 86 ? -7.348 -20.086 -14.701 1.00 48.72 86 GLN A CA 1
ATOM 727 C C . GLN A 1 86 ? -6.260 -19.762 -15.734 1.00 48.72 86 GLN A C 1
ATOM 729 O O . GLN A 1 86 ? -6.086 -18.600 -16.105 1.00 48.72 86 GLN A O 1
ATOM 734 N N . PRO A 1 87 ? -5.627 -20.775 -16.359 1.00 49.44 87 PRO A N 1
ATOM 735 C CA . PRO A 1 87 ? -5.126 -20.606 -17.709 1.00 49.44 87 PRO A CA 1
ATOM 736 C C . PRO A 1 87 ? -6.339 -20.482 -18.644 1.00 49.44 87 PRO A C 1
ATOM 738 O O . PRO A 1 87 ? -6.828 -21.469 -19.196 1.00 49.44 87 PRO A O 1
ATOM 741 N N . LYS A 1 88 ? -6.841 -19.263 -18.864 1.00 53.91 88 LYS A N 1
ATOM 742 C CA . LYS A 1 88 ? -7.681 -18.977 -20.036 1.00 53.91 88 LYS A CA 1
ATOM 743 C C . LYS A 1 88 ? -6.785 -18.930 -21.270 1.00 53.91 88 LYS A C 1
ATOM 745 O O . LYS A 1 88 ? -6.402 -17.862 -21.724 1.00 53.91 88 LYS A O 1
ATOM 750 N N . CYS A 1 89 ? -6.402 -20.116 -21.737 1.00 41.69 89 CYS A N 1
ATOM 751 C CA . CYS A 1 89 ? -6.426 -20.529 -23.140 1.00 41.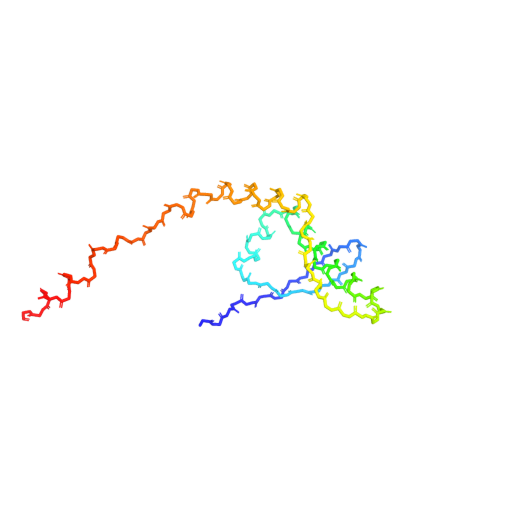69 89 CYS A CA 1
ATOM 752 C C . CYS A 1 89 ? -5.677 -21.860 -23.283 1.00 41.69 89 CYS A C 1
ATOM 754 O O . CYS A 1 89 ? -4.469 -21.978 -23.089 1.00 41.69 89 CYS A O 1
ATOM 756 N N . SER A 1 90 ? -6.443 -22.881 -23.641 1.00 48.31 90 SER A N 1
ATOM 757 C CA . SER A 1 90 ? -6.013 -24.206 -24.071 1.00 48.31 90 SER A CA 1
ATOM 758 C C . SER A 1 90 ? -4.840 -24.170 -25.062 1.00 48.3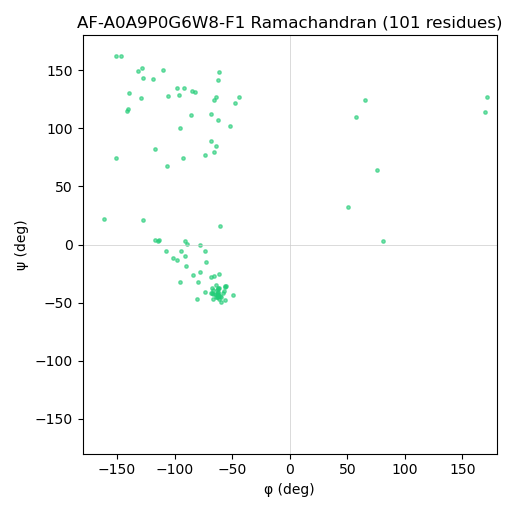1 90 SER A C 1
ATOM 760 O O . SER A 1 90 ? -4.956 -23.594 -26.143 1.00 48.31 90 SER A O 1
ATOM 762 N N . LYS A 1 91 ? -3.763 -24.909 -24.763 1.00 50.00 91 LYS A N 1
ATOM 763 C CA . LYS A 1 91 ? -2.600 -25.177 -25.638 1.00 50.00 91 LYS A CA 1
ATOM 764 C C . LYS A 1 91 ? -2.906 -25.918 -26.967 1.00 50.00 91 LYS A C 1
ATOM 766 O O . LYS A 1 91 ? -1.982 -26.413 -27.600 1.00 50.00 91 LYS A O 1
ATOM 771 N N . LYS A 1 92 ? -4.155 -26.010 -27.442 1.00 47.31 92 LYS A N 1
ATOM 772 C CA . LYS A 1 92 ? -4.516 -26.655 -28.726 1.00 47.31 92 LYS A CA 1
ATOM 773 C C . LYS A 1 92 ? -5.779 -26.047 -29.354 1.00 47.31 92 LYS A C 1
ATOM 775 O O . LYS A 1 92 ? -6.834 -26.671 -29.329 1.00 47.31 92 LYS A O 1
ATOM 780 N N . LYS A 1 93 ? -5.683 -24.838 -29.921 1.00 47.50 93 LYS A N 1
ATOM 781 C CA . LYS A 1 93 ? -6.585 -24.404 -31.015 1.00 47.50 93 LYS A CA 1
ATOM 782 C C . LYS A 1 93 ? -6.095 -23.211 -31.852 1.00 47.50 93 LYS A C 1
ATOM 784 O O . LYS A 1 93 ? -6.895 -22.562 -32.507 1.00 47.50 93 LYS A O 1
ATOM 789 N N . ILE A 1 94 ? -4.787 -22.935 -31.869 1.00 50.16 94 ILE A N 1
ATOM 790 C CA . ILE A 1 94 ? -4.205 -21.853 -32.693 1.00 50.16 94 ILE A CA 1
ATOM 791 C C . ILE A 1 94 ? -3.771 -22.343 -34.095 1.00 50.16 94 ILE A C 1
ATOM 793 O O . ILE A 1 94 ? -3.528 -21.526 -34.973 1.00 50.16 94 ILE A O 1
ATOM 797 N N . VAL A 1 95 ? -3.748 -23.656 -34.373 1.00 48.06 95 VAL A N 1
ATOM 798 C CA . VAL A 1 95 ? -3.287 -24.178 -35.686 1.00 48.06 95 VAL A CA 1
ATOM 799 C C . VAL A 1 95 ? -4.427 -24.572 -36.643 1.00 48.06 95 VAL A C 1
ATOM 801 O O . VAL A 1 95 ? -4.186 -24.729 -37.831 1.00 48.06 95 VAL A O 1
ATOM 804 N N . GLU A 1 96 ? -5.685 -24.657 -36.197 1.00 47.53 96 GLU A N 1
ATOM 805 C CA . GLU A 1 96 ? -6.767 -25.223 -37.034 1.00 47.53 96 GLU A CA 1
ATOM 806 C C . GLU A 1 96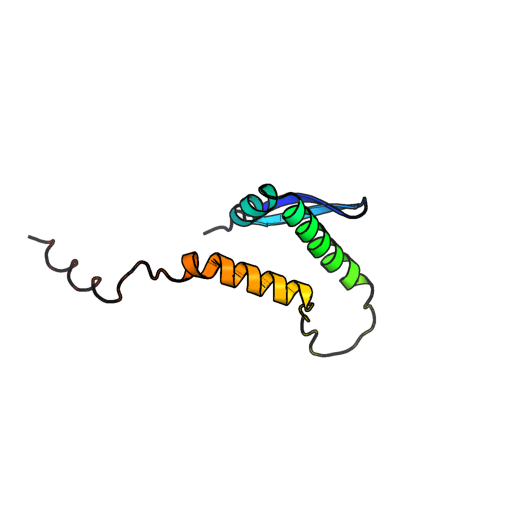 ? -7.867 -24.235 -37.458 1.00 47.53 96 GLU A C 1
ATOM 808 O O . GLU A 1 96 ? -8.813 -24.621 -38.137 1.00 47.53 96 GLU A O 1
ATOM 813 N N . GLN A 1 97 ? -7.754 -22.949 -37.105 1.00 47.53 97 GLN A N 1
ATOM 814 C CA . GLN A 1 97 ? -8.687 -21.913 -37.584 1.00 47.53 97 GLN A CA 1
ATOM 815 C C . GLN A 1 97 ? -8.093 -20.954 -38.625 1.00 47.53 97 GLN A C 1
ATOM 817 O O . GLN A 1 97 ? -8.847 -20.203 -39.233 1.00 47.53 97 GLN A O 1
ATOM 822 N N . ASN A 1 98 ? -6.793 -21.046 -38.929 1.00 47.44 98 ASN A N 1
ATOM 823 C CA . ASN A 1 98 ? -6.167 -20.243 -39.989 1.00 47.44 98 ASN A CA 1
ATOM 824 C C . ASN A 1 98 ? -6.157 -20.918 -41.376 1.00 47.44 98 ASN A C 1
ATOM 826 O O . ASN A 1 98 ? -5.636 -20.328 -42.316 1.00 47.44 98 ASN A O 1
ATOM 830 N N . CYS A 1 99 ? -6.754 -22.108 -41.539 1.00 48.91 99 CYS A N 1
ATOM 831 C CA . CYS A 1 99 ? -6.774 -22.822 -42.829 1.00 48.91 99 CYS A CA 1
ATOM 832 C C . CYS A 1 99 ? -8.165 -23.050 -43.453 1.00 48.91 99 CYS A C 1
ATOM 834 O O . CYS A 1 99 ? -8.226 -23.670 -44.503 1.00 48.91 99 CYS A O 1
ATOM 836 N N . ASN A 1 100 ? -9.273 -22.550 -42.886 1.00 48.00 100 ASN A N 1
ATOM 837 C CA . ASN A 1 100 ? -10.619 -22.770 -43.463 1.00 48.00 100 ASN A CA 1
ATOM 838 C C . ASN A 1 100 ? -11.442 -21.486 -43.694 1.00 48.00 100 ASN A C 1
ATOM 840 O O . ASN A 1 100 ? -12.665 -21.542 -43.798 1.00 48.00 100 ASN A O 1
ATOM 844 N N . GLY A 1 101 ? -10.781 -20.329 -43.790 1.00 46.47 101 GLY A N 1
ATOM 845 C CA . GLY A 1 101 ? -11.433 -19.028 -44.000 1.00 46.47 101 GLY A CA 1
ATOM 846 C C . GLY A 1 101 ? -11.156 -18.339 -45.340 1.00 46.47 101 GLY A C 1
ATOM 847 O O . GLY A 1 101 ? -11.618 -17.221 -45.524 1.00 46.47 101 GLY A O 1
ATOM 848 N N . LEU A 1 102 ? -10.419 -18.966 -46.259 1.00 43.72 102 LEU A N 1
ATOM 849 C CA . LEU A 1 102 ? -10.218 -18.472 -47.627 1.00 43.72 102 LEU A CA 1
ATOM 850 C C . LEU A 1 102 ? -10.822 -19.491 -48.596 1.00 43.72 102 LEU A C 1
ATOM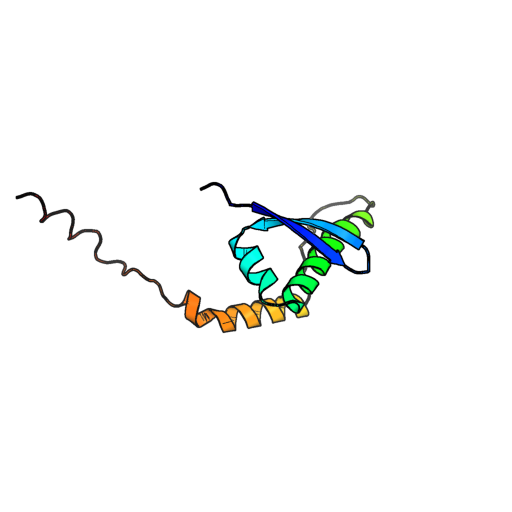 852 O O . LEU A 1 102 ? -10.141 -20.383 -49.097 1.00 43.72 102 LEU A O 1
ATOM 856 N N . LYS A 1 103 ? -12.141 -19.387 -48.762 1.00 43.47 103 LYS A N 1
ATOM 857 C CA . LYS A 1 103 ? -12.803 -19.737 -50.019 1.00 43.47 103 LYS A CA 1
ATOM 858 C C . LYS A 1 103 ? -12.682 -18.551 -50.963 1.00 43.47 103 LYS A C 1
ATOM 860 O O . LYS A 1 103 ? -12.774 -17.414 -50.449 1.00 43.47 103 LYS A O 1
#

Sequence (103 aa):
MEENMIEIQLTYEGNEFTTFVNQCFYDVLRKDPTTLQNYAELVYNKEHMNRNDVNEDKENDKFYWSEASVKLLLDKRLSMEKDFIQPKCSKKKIVEQNCNGLK

Foldseek 3Di:
DPQQWDKDWAAAPNDIDIDIDGPVVVVVLVVDVVSVHVVSVVVVCVVPVVVVPPDDDDDDPPVDQDPVNVVVVVVVCVVCVVVVPDPPDDPPDPPPPVPPPDD

Nearest PDB structures (foldseek):
  6bok-assembly1_Y  TM=7.512E-01  e=7.662E+00  Thermus thermophilus HB27
  2dqr-assembly1_B  TM=3.656E-01  e=3.432E+00  Bacillus subtilis
  7s1b-assembly1_A  TM=4.237E-01  e=7.166E+00  human gammaherpesvirus 4

Secondary structure (DSSP, 8-state):
----EEEEEEEETTEEEEEEEEHHHHHHHTT-HHHHHHHHHHHHHHHHHTTS------S-------HHHHHHHHHHHHHTHHHHS---S-SSSSSSSSSSS--